Protein AF-A0A152A481-F1 (afdb_monomer)

Organism: Tieghemostelium lacteum (NCBI:txid361077)

Solvent-accessible surface area (backbone atoms only — not comparable to full-atom values): 8321 Å² total; per-residue (Å²): 115,72,69,60,55,54,53,52,54,54,54,62,72,64,63,66,89,71,80,58,66,62,67,43,60,25,39,33,12,49,67,32,88,85,36,61,78,42,53,30,36,33,44,75,37,84,89,73,70,25,37,37,32,25,36,79,86,70,46,69,42,35,34,62,38,45,73,43,81,92,74,40,32,32,39,32,37,31,53,39,58,40,90,88,79,67,45,82,73,51,73,35,54,25,44,30,40,44,92,45,45,54,32,37,37,42,36,38,50,60,35,81,92,74,74,38,85,44,48,39,34,31,37,35,30,67,90,56,80,92,69,81,81,91,70,90,83,79,95,70,88,80,76,133

Radius of gyration: 18.91 Å; Cα contacts (8 Å, |Δi|>4): 268; chains: 1; bounding box: 51×36×59 Å

Sequence (144 aa):
MKLYLTLFALFITLVSCQTQIQTGYWDRNLNSPCGQLVHANVSYSYNDGGYTVTSSYGSMLLQNLTFDYSNEFFTAQGALYSLTNGQFLGFTDVKGFTSSTYYFQAAYAPSTEYNYPGGTDYYTFTQAPCTPDLNPHQTVHKGL

Structure (mmCIF, N/CA/C/O backbone):
data_AF-A0A152A481-F1
#
_entry.id   AF-A0A152A481-F1
#
loop_
_atom_site.group_PDB
_atom_site.id
_atom_site.type_symbol
_atom_site.label_atom_id
_atom_site.label_alt_id
_atom_site.label_comp_id
_atom_site.label_asym_id
_atom_site.label_entity_id
_atom_site.label_seq_id
_atom_site.pdbx_PDB_ins_code
_atom_site.Cartn_x
_atom_site.Cartn_y
_atom_site.Cartn_z
_atom_site.occupancy
_atom_site.B_iso_or_equiv
_atom_site.auth_seq_id
_atom_site.auth_comp_id
_atom_site.auth_asym_id
_atom_site.auth_atom_id
_atom_site.pdbx_PDB_model_num
ATOM 1 N N . MET A 1 1 ? -32.029 -16.244 37.624 1.00 58.62 1 MET A N 1
ATOM 2 C CA . MET A 1 1 ? -31.882 -16.673 36.211 1.00 58.62 1 MET A CA 1
ATOM 3 C C . MET A 1 1 ? -31.799 -15.518 35.210 1.00 58.62 1 MET A C 1
ATOM 5 O O . MET A 1 1 ? -30.920 -15.567 34.367 1.00 58.62 1 MET A O 1
ATOM 9 N N . LYS A 1 2 ? -32.631 -14.463 35.301 1.00 54.12 2 LYS A N 1
ATOM 10 C CA . LYS A 1 2 ? -32.600 -13.329 34.346 1.00 54.12 2 LYS A CA 1
ATOM 11 C C . LYS A 1 2 ? -31.280 -12.530 34.316 1.00 54.12 2 LYS A C 1
ATOM 13 O O . LYS A 1 2 ? -30.886 -12.102 33.244 1.00 54.12 2 LYS A O 1
ATOM 18 N N . LEU A 1 3 ? -30.581 -12.397 35.450 1.00 51.84 3 LEU A N 1
ATOM 19 C CA . LEU A 1 3 ? -29.321 -11.639 35.556 1.00 51.84 3 LEU A CA 1
ATOM 20 C C . LEU A 1 3 ? -28.129 -12.310 34.840 1.00 51.84 3 LEU A C 1
ATOM 22 O O . LEU A 1 3 ? -27.258 -11.631 34.310 1.00 51.84 3 LEU A O 1
ATOM 26 N N . TYR A 1 4 ? -28.099 -13.646 34.796 1.00 56.53 4 TYR A N 1
ATOM 27 C CA . TYR A 1 4 ? -27.026 -14.395 34.130 1.00 56.53 4 TYR A CA 1
ATOM 28 C C . TYR A 1 4 ? -27.166 -14.362 32.604 1.00 56.53 4 TYR A C 1
ATOM 30 O O . TYR A 1 4 ? -26.160 -14.304 31.905 1.00 56.53 4 TYR A O 1
ATOM 38 N N . LEU A 1 5 ? -28.403 -14.328 32.087 1.00 56.09 5 LEU A N 1
ATOM 39 C CA . LEU A 1 5 ? -28.654 -14.179 30.650 1.00 56.09 5 LEU A CA 1
ATOM 40 C C . LEU A 1 5 ? -28.228 -12.797 30.132 1.00 56.09 5 LEU A C 1
ATOM 42 O O . LEU A 1 5 ? -27.667 -12.707 29.044 1.00 56.09 5 LEU A O 1
ATOM 46 N N . THR A 1 6 ? -28.454 -11.727 30.903 1.00 57.25 6 THR A N 1
ATOM 47 C CA . THR A 1 6 ? -28.017 -10.375 30.521 1.00 57.25 6 THR A CA 1
ATOM 48 C C . THR A 1 6 ? -26.502 -10.203 30.596 1.00 57.25 6 THR A C 1
ATOM 50 O O . THR A 1 6 ? -25.937 -9.566 29.714 1.00 57.25 6 THR A O 1
ATOM 53 N N . LEU A 1 7 ? -25.820 -10.810 31.576 1.00 55.03 7 LEU A N 1
ATOM 54 C CA . LEU A 1 7 ? -24.350 -10.805 31.638 1.00 55.03 7 LEU A CA 1
ATOM 55 C C . LEU A 1 7 ? -23.702 -11.606 30.497 1.00 55.03 7 LEU A C 1
ATOM 57 O O . LEU A 1 7 ? -22.685 -11.177 29.959 1.00 55.03 7 LEU A O 1
ATOM 61 N N . PHE A 1 8 ? -24.302 -12.728 30.089 1.00 57.03 8 PHE A N 1
ATOM 62 C CA . PHE A 1 8 ? -23.813 -13.520 28.956 1.00 57.03 8 PHE A CA 1
ATOM 63 C C . PHE A 1 8 ? -24.015 -12.790 27.617 1.00 57.03 8 PHE A C 1
ATOM 65 O O . PHE A 1 8 ? -23.113 -12.771 26.786 1.00 57.03 8 PHE A O 1
ATOM 72 N N . ALA A 1 9 ? -25.151 -12.106 27.435 1.00 56.81 9 ALA A N 1
ATOM 73 C CA . ALA A 1 9 ? -25.393 -11.266 26.260 1.00 56.81 9 ALA A CA 1
ATOM 74 C C . ALA A 1 9 ? -24.431 -10.061 26.181 1.00 56.81 9 ALA A C 1
ATOM 76 O O . ALA A 1 9 ? -23.958 -9.738 25.095 1.00 56.81 9 ALA A O 1
ATOM 77 N N . LEU A 1 10 ? -24.084 -9.447 27.321 1.00 51.97 10 LEU A N 1
ATOM 78 C CA . LEU A 1 10 ? -23.122 -8.339 27.387 1.00 51.97 10 LEU A CA 1
ATOM 79 C C . LEU A 1 10 ? -21.687 -8.788 27.039 1.00 51.97 10 LEU A C 1
ATOM 81 O O . LEU A 1 10 ? -20.952 -8.059 26.375 1.00 51.97 10 LEU A O 1
ATOM 85 N N . PHE A 1 11 ? -21.301 -10.008 27.433 1.00 51.38 11 PHE A N 1
ATOM 86 C CA . PHE A 1 11 ? -20.005 -10.600 27.078 1.00 51.38 11 PHE A CA 1
ATOM 87 C C . PHE A 1 11 ? -19.895 -10.954 25.587 1.00 51.38 11 PHE A C 1
ATOM 89 O O . PHE A 1 1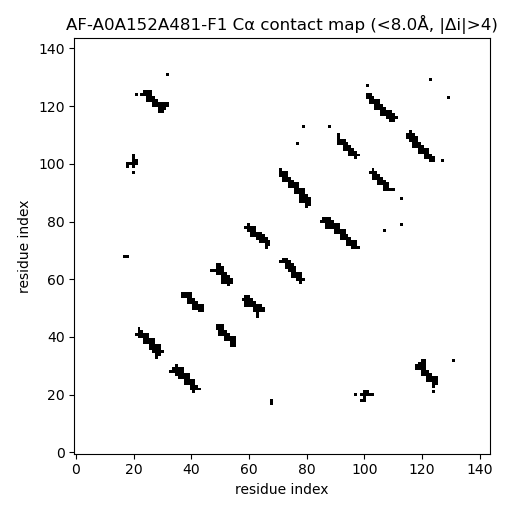1 ? -18.823 -10.795 25.010 1.00 51.38 11 PHE A O 1
ATOM 96 N N . ILE A 1 12 ? -20.992 -11.368 24.942 1.00 52.31 12 ILE A N 1
ATOM 97 C CA . ILE A 1 12 ? -21.018 -11.646 23.494 1.00 52.31 12 ILE A CA 1
ATOM 98 C C . ILE A 1 12 ? -20.878 -10.351 22.676 1.00 52.31 12 ILE A C 1
ATOM 100 O O . ILE A 1 12 ? -20.250 -10.358 21.623 1.00 52.31 12 ILE A O 1
ATOM 104 N N . THR A 1 13 ? -21.390 -9.218 23.167 1.00 49.53 13 THR A N 1
ATOM 105 C CA . THR A 1 13 ? -21.248 -7.918 22.479 1.00 49.53 13 THR A CA 1
ATOM 106 C C . THR A 1 13 ? -19.876 -7.258 22.642 1.00 49.53 13 THR A C 1
ATOM 108 O O . THR A 1 13 ? -19.574 -6.309 21.927 1.00 49.53 13 THR A O 1
ATOM 111 N N . LEU A 1 14 ? -19.041 -7.749 23.565 1.00 44.34 14 LEU A N 1
ATOM 112 C CA . LEU A 1 14 ? -17.657 -7.294 23.764 1.00 44.34 14 LEU A CA 1
ATOM 113 C C . LEU A 1 14 ? -16.642 -8.110 22.949 1.00 44.34 14 LEU A C 1
ATOM 115 O O . LEU A 1 14 ? -15.438 -7.867 23.043 1.00 44.34 14 LEU A O 1
ATOM 119 N N . VAL A 1 15 ? -17.111 -9.072 22.147 1.00 47.72 15 VAL A N 1
ATOM 120 C CA . VAL A 1 15 ? -16.269 -9.842 21.230 1.00 47.72 15 VAL A CA 1
ATOM 121 C C . VAL A 1 15 ? -15.811 -8.915 20.109 1.00 47.72 15 VAL A C 1
ATOM 123 O O . VAL A 1 15 ? -16.501 -8.727 19.114 1.00 47.72 15 VAL A O 1
ATOM 126 N N . SER A 1 16 ? -14.643 -8.314 20.337 1.00 44.56 16 SER A N 1
ATOM 127 C CA . SER A 1 16 ? -13.706 -7.786 19.348 1.00 44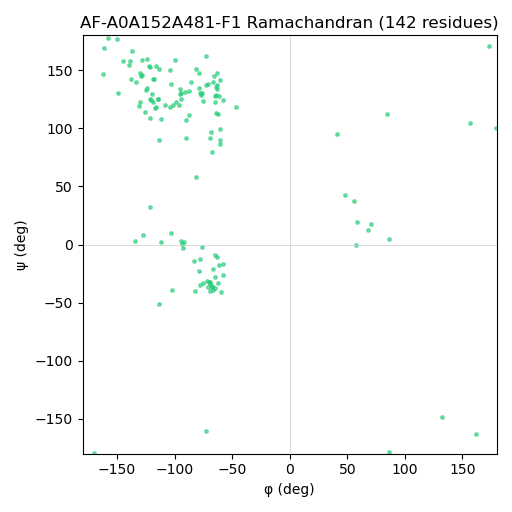.56 16 SER A CA 1
ATOM 128 C C . SER A 1 16 ? -14.362 -7.057 18.177 1.00 44.56 16 SER A C 1
ATOM 130 O O . SER A 1 16 ? -14.677 -7.660 17.150 1.00 44.56 16 SER A O 1
ATOM 132 N N . CYS A 1 17 ? -14.461 -5.732 18.285 1.00 42.41 17 CYS A N 1
ATOM 133 C CA . CYS A 1 17 ? -14.454 -4.893 17.095 1.00 42.41 17 CYS A CA 1
ATOM 134 C C . CYS A 1 17 ? -13.109 -5.146 16.389 1.00 42.41 17 CYS A C 1
ATOM 136 O O . CYS A 1 17 ? -12.106 -4.515 16.709 1.00 42.41 17 CYS A O 1
ATOM 138 N N . GLN A 1 18 ? -13.046 -6.168 15.530 1.00 53.75 18 GLN A N 1
ATOM 139 C CA . GLN A 1 18 ? -11.914 -6.378 14.641 1.00 53.75 18 GLN A CA 1
ATOM 140 C C . GLN A 1 18 ? -11.873 -5.147 13.747 1.00 53.75 18 GLN A C 1
ATOM 142 O O . GLN A 1 18 ? -12.794 -4.919 12.963 1.00 53.75 18 GLN A O 1
ATOM 147 N N . THR A 1 19 ? -10.838 -4.328 13.900 1.00 55.28 19 THR A N 1
ATOM 148 C CA . THR A 1 19 ? -10.566 -3.171 13.049 1.00 55.28 19 THR A CA 1
ATOM 149 C C . THR A 1 19 ? -10.201 -3.668 11.654 1.00 55.28 19 THR A C 1
ATOM 151 O O . THR A 1 19 ? -9.047 -3.810 11.271 1.00 55.28 19 THR A O 1
ATOM 154 N N . GLN A 1 20 ? -11.234 -4.016 10.898 1.00 74.94 20 GLN A N 1
ATOM 155 C CA . GLN A 1 20 ? -11.186 -4.264 9.472 1.00 74.94 20 GLN A CA 1
ATOM 156 C C . GLN A 1 20 ? -11.096 -2.902 8.774 1.00 74.94 20 GLN A C 1
ATOM 158 O O . GLN A 1 20 ? -11.934 -2.028 9.020 1.00 74.94 20 GLN A O 1
ATOM 163 N N . ILE A 1 21 ? -10.069 -2.688 7.944 1.00 86.12 21 ILE A N 1
ATOM 164 C CA . ILE A 1 21 ? -10.027 -1.494 7.091 1.00 86.12 21 ILE A CA 1
ATOM 165 C C . ILE A 1 21 ? -11.239 -1.510 6.155 1.00 86.12 21 ILE A C 1
ATOM 167 O O . ILE A 1 21 ? -11.659 -2.567 5.681 1.00 86.12 21 ILE A O 1
ATOM 171 N N . GLN A 1 22 ? -11.828 -0.346 5.902 1.00 89.06 22 GLN A N 1
ATOM 172 C CA . GLN A 1 22 ? -12.988 -0.258 5.022 1.00 89.06 22 GLN A CA 1
ATOM 173 C C . GLN A 1 22 ? -12.642 -0.660 3.588 1.00 89.06 22 GLN A C 1
ATOM 175 O O . GLN A 1 22 ? -11.647 -0.219 3.016 1.00 89.06 22 GLN A O 1
ATOM 180 N N . THR A 1 23 ? -13.502 -1.462 2.967 1.00 90.25 23 THR A N 1
ATOM 181 C CA . THR A 1 23 ? -13.426 -1.705 1.524 1.00 90.25 23 THR A CA 1
ATOM 18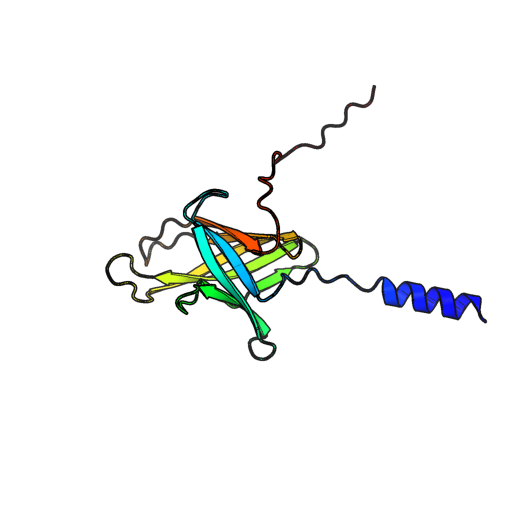2 C C . THR A 1 23 ? -14.034 -0.533 0.760 1.00 90.25 23 THR A C 1
ATOM 184 O O . THR A 1 23 ? -15.010 0.063 1.213 1.00 90.25 23 THR A O 1
ATOM 187 N N . GLY A 1 24 ? -13.516 -0.234 -0.426 1.00 90.50 24 GLY A N 1
ATOM 188 C CA . GLY A 1 24 ? -14.035 0.816 -1.297 1.00 90.50 24 GLY A CA 1
ATOM 189 C C . GLY A 1 24 ? -12.936 1.721 -1.830 1.00 90.50 24 GLY A C 1
ATOM 190 O O . GLY A 1 24 ? -11.814 1.274 -2.052 1.00 90.50 24 GLY A O 1
ATOM 191 N N . TYR A 1 25 ? -13.270 2.988 -2.061 1.00 92.38 25 TYR A N 1
ATOM 192 C CA . TYR A 1 25 ? -12.356 3.971 -2.640 1.00 92.38 25 TYR A CA 1
ATOM 193 C C . TYR A 1 25 ? -11.507 4.658 -1.572 1.00 92.38 25 TYR A C 1
ATOM 195 O O . TYR A 1 25 ? -12.019 5.125 -0.554 1.00 92.38 25 TYR A O 1
ATOM 203 N N . TRP A 1 26 ? -10.207 4.709 -1.836 1.00 93.50 26 TRP A N 1
ATOM 204 C CA . TRP A 1 26 ? -9.199 5.291 -0.966 1.00 93.50 26 TRP A CA 1
ATOM 205 C C . TRP A 1 26 ? -8.315 6.256 -1.742 1.00 93.50 26 TRP A C 1
ATOM 207 O O . TRP A 1 26 ? -7.989 6.045 -2.910 1.00 93.50 26 TRP A O 1
ATOM 217 N N . ASP A 1 27 ? -7.865 7.279 -1.044 1.00 93.00 27 ASP A N 1
ATOM 218 C CA . ASP A 1 27 ? -6.835 8.197 -1.476 1.00 93.00 27 ASP A CA 1
ATOM 219 C C . ASP A 1 27 ? -5.488 7.720 -0.944 1.00 93.00 27 ASP A C 1
ATOM 221 O O . ASP A 1 27 ? -5.322 7.507 0.254 1.00 93.00 27 ASP A O 1
ATOM 225 N N . ARG A 1 28 ? -4.524 7.540 -1.845 1.00 92.88 28 ARG A N 1
ATOM 226 C CA . ARG A 1 28 ? -3.142 7.163 -1.554 1.00 92.88 28 ARG A CA 1
ATOM 227 C C . ARG A 1 28 ? -2.243 8.367 -1.790 1.00 92.88 28 ARG A C 1
ATOM 229 O O . ARG A 1 28 ? -2.143 8.843 -2.917 1.00 92.88 28 ARG A O 1
ATOM 236 N N . ASN A 1 29 ? -1.536 8.807 -0.759 1.00 91.81 29 ASN A N 1
ATOM 237 C CA . ASN A 1 29 ? -0.490 9.815 -0.873 1.00 91.81 29 ASN A CA 1
ATOM 238 C C . ASN A 1 29 ? 0.881 9.133 -0.863 1.00 91.81 29 ASN A C 1
ATOM 240 O O . ASN A 1 29 ? 1.226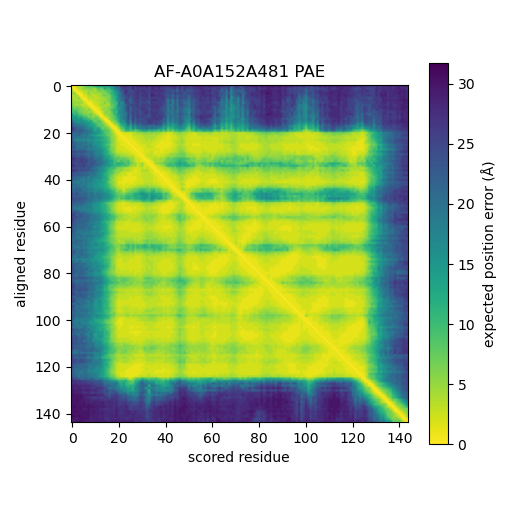 8.427 0.087 1.00 91.81 29 ASN A O 1
ATOM 244 N N . LEU A 1 30 ? 1.643 9.325 -1.941 1.00 89.62 30 LEU A N 1
ATOM 245 C CA . LEU A 1 30 ? 2.946 8.686 -2.140 1.00 89.62 30 LEU A CA 1
ATOM 246 C C . LEU A 1 30 ? 4.043 9.356 -1.307 1.00 89.62 30 LEU A C 1
ATOM 248 O O . LEU A 1 30 ? 4.240 10.567 -1.426 1.00 89.62 30 LEU A O 1
ATOM 252 N N . ASN A 1 31 ? 4.807 8.570 -0.541 1.00 85.94 31 ASN A N 1
ATOM 253 C CA . ASN A 1 31 ? 6.011 8.984 0.211 1.00 85.94 31 ASN A CA 1
ATOM 254 C C . ASN A 1 31 ? 5.834 10.123 1.239 1.00 85.94 31 ASN A C 1
ATOM 256 O O . ASN A 1 31 ? 6.805 10.525 1.880 1.00 85.94 31 ASN A O 1
ATOM 260 N N . SER A 1 32 ? 4.631 10.675 1.396 1.00 83.00 32 SER A N 1
ATOM 261 C CA . SER A 1 32 ? 4.316 11.781 2.304 1.00 83.00 32 SER A CA 1
ATOM 262 C C . SER A 1 32 ? 2.803 11.847 2.552 1.00 83.00 32 SER A C 1
ATOM 264 O O . SER A 1 32 ? 2.050 11.594 1.611 1.00 83.00 32 SER A O 1
ATOM 266 N N . PRO A 1 33 ? 2.330 12.248 3.752 1.00 74.94 33 PRO A N 1
ATOM 267 C CA . PRO A 1 33 ? 0.899 12.381 4.057 1.00 74.94 33 PRO A CA 1
ATOM 268 C C . PRO A 1 33 ? 0.135 13.344 3.137 1.00 74.94 33 PRO A C 1
ATOM 270 O O . PRO A 1 33 ? -1.064 13.185 2.942 1.00 74.94 33 PRO A O 1
ATOM 273 N N . CYS A 1 34 ? 0.835 14.321 2.555 1.00 77.25 34 CYS A N 1
ATOM 274 C CA . CYS A 1 34 ? 0.303 15.275 1.574 1.00 77.25 34 CYS A CA 1
ATOM 275 C C . CYS A 1 34 ? 1.088 15.195 0.254 1.00 77.25 34 CYS A C 1
ATOM 277 O O . CYS A 1 34 ? 1.347 16.212 -0.390 1.00 77.25 34 CYS A O 1
ATOM 279 N N . GLY A 1 35 ? 1.582 14.000 -0.076 1.00 74.31 35 GLY A N 1
ATOM 280 C CA . GLY A 1 35 ? 2.354 13.730 -1.282 1.00 74.31 35 GLY A CA 1
ATOM 281 C C . GLY A 1 35 ? 1.509 13.737 -2.554 1.00 74.31 35 GLY A C 1
ATOM 282 O O . GLY A 1 35 ? 0.410 14.283 -2.617 1.00 74.31 35 GLY A O 1
ATOM 283 N N . GLN A 1 36 ? 2.036 13.109 -3.604 1.00 81.62 36 GLN A N 1
ATOM 284 C CA . GLN A 1 36 ? 1.274 12.929 -4.834 1.00 81.62 36 GLN A CA 1
ATOM 285 C C . GLN A 1 36 ? 0.072 12.016 -4.568 1.00 81.62 36 GLN A C 1
ATOM 287 O O . GLN A 1 36 ? 0.245 10.873 -4.138 1.00 81.62 36 GLN A O 1
ATOM 292 N N . LEU A 1 37 ? -1.122 12.531 -4.864 1.00 85.88 37 LEU A N 1
ATOM 293 C CA . LEU A 1 37 ? -2.384 11.822 -4.715 1.00 85.88 37 LEU A CA 1
ATOM 294 C C . LEU A 1 37 ? -2.590 10.826 -5.862 1.00 85.88 37 LEU A C 1
ATOM 296 O O . LEU A 1 37 ? -2.492 11.175 -7.041 1.00 85.88 37 LEU A O 1
ATOM 300 N N . VAL A 1 38 ? -2.921 9.590 -5.507 1.00 88.44 38 VAL A N 1
ATOM 301 C CA . VAL A 1 38 ? -3.350 8.526 -6.415 1.00 88.44 38 VAL A CA 1
ATOM 302 C C . VAL A 1 38 ? -4.587 7.871 -5.818 1.00 88.44 38 VAL A C 1
ATOM 304 O O . VAL A 1 38 ? -4.640 7.631 -4.618 1.00 88.44 38 VAL A O 1
ATOM 307 N N . HIS A 1 39 ? -5.576 7.537 -6.640 1.00 92.12 39 HIS A N 1
ATOM 308 C CA . HIS A 1 39 ? -6.743 6.807 -6.152 1.00 92.12 39 HIS A CA 1
ATOM 309 C C . HIS A 1 39 ? -6.486 5.302 -6.151 1.00 92.12 39 HIS A C 1
ATOM 311 O O . HIS A 1 39 ? -5.903 4.741 -7.087 1.00 92.12 39 HIS A O 1
ATOM 317 N N . ALA A 1 40 ? -6.960 4.655 -5.097 1.00 93.94 40 ALA A N 1
ATOM 318 C CA . ALA A 1 40 ? -6.879 3.229 -4.882 1.00 93.94 40 ALA A CA 1
ATOM 319 C C . ALA A 1 40 ? -8.260 2.648 -4.552 1.00 93.94 40 ALA A C 1
ATOM 321 O O . ALA A 1 40 ? -9.176 3.348 -4.119 1.00 93.94 40 ALA A O 1
ATOM 322 N N . ASN A 1 41 ? -8.406 1.348 -4.761 1.00 93.00 41 ASN A N 1
ATOM 323 C CA . ASN A 1 41 ? -9.546 0.566 -4.329 1.00 93.00 41 ASN A CA 1
ATOM 324 C C . ASN A 1 41 ? -9.053 -0.550 -3.411 1.00 93.00 41 ASN A C 1
ATOM 326 O O . ASN A 1 41 ? -8.163 -1.320 -3.784 1.00 93.00 41 ASN A O 1
ATOM 330 N N . VAL A 1 42 ? -9.626 -0.604 -2.215 1.00 93.12 42 VAL A N 1
ATOM 331 C CA . VAL A 1 42 ? -9.399 -1.665 -1.241 1.00 93.12 42 VAL A CA 1
ATOM 332 C C . VAL A 1 42 ? -10.553 -2.650 -1.337 1.00 93.12 42 VAL A C 1
ATOM 334 O O . VAL A 1 42 ? -11.711 -2.292 -1.121 1.00 93.12 42 VAL A O 1
ATOM 337 N N . SER A 1 43 ? -10.234 -3.908 -1.599 1.00 90.88 43 SER A N 1
ATOM 338 C CA . SER A 1 43 ? -11.187 -5.013 -1.619 1.00 90.88 43 SER A CA 1
ATOM 339 C C . SER A 1 43 ? -10.754 -6.109 -0.651 1.00 90.88 43 SER A C 1
ATOM 341 O O . SER A 1 43 ? -9.591 -6.189 -0.255 1.00 90.88 43 SER A O 1
ATOM 343 N N . TYR A 1 44 ? -11.706 -6.951 -0.258 1.00 87.56 44 TYR A N 1
ATOM 344 C CA . TYR A 1 44 ? -11.463 -8.122 0.575 1.00 87.56 44 TYR A CA 1
ATOM 345 C C . TYR A 1 44 ? -11.891 -9.382 -0.176 1.00 87.56 44 TYR A C 1
ATOM 347 O O . TYR A 1 44 ? -13.011 -9.444 -0.690 1.00 87.56 44 TYR A O 1
ATOM 355 N N . SER A 1 45 ? -11.010 -10.380 -0.230 1.00 79.56 45 SER A N 1
ATOM 356 C CA . SER A 1 45 ? -11.297 -11.686 -0.824 1.00 79.56 45 SER A CA 1
ATOM 357 C C . SER A 1 45 ? -11.212 -12.764 0.248 1.00 79.56 45 SER A C 1
ATOM 359 O O . SER A 1 45 ? -10.146 -13.027 0.802 1.00 79.56 45 SER A O 1
ATOM 361 N N . TYR A 1 46 ? -12.337 -13.432 0.508 1.00 69.38 46 TYR A N 1
ATOM 362 C CA . TYR A 1 46 ? -12.373 -14.597 1.397 1.00 69.38 46 TYR A CA 1
ATOM 363 C C . TYR A 1 46 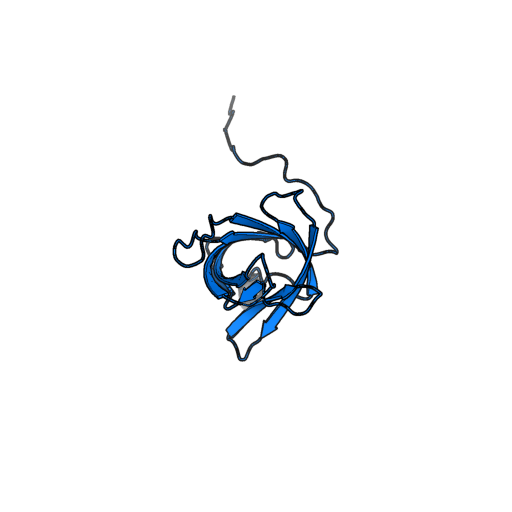? -11.573 -15.780 0.833 1.00 69.38 46 TYR A C 1
ATOM 365 O O . TYR A 1 46 ? -11.058 -16.584 1.602 1.00 69.38 46 TYR A O 1
ATOM 373 N N . ASN A 1 47 ? -11.454 -15.875 -0.496 1.00 65.38 47 ASN A N 1
ATOM 374 C CA . ASN A 1 47 ? -10.739 -16.965 -1.162 1.00 65.38 47 ASN A CA 1
ATOM 375 C C . ASN A 1 47 ? -9.218 -16.775 -1.100 1.00 65.38 47 ASN A C 1
ATOM 377 O O . ASN A 1 47 ? -8.493 -17.754 -0.956 1.00 65.38 47 ASN A O 1
ATOM 381 N N . ASP A 1 48 ? -8.756 -15.523 -1.157 1.00 65.44 48 ASP A N 1
ATOM 382 C CA . ASP A 1 48 ? -7.331 -15.166 -1.068 1.00 65.44 48 ASP A CA 1
ATOM 383 C C . ASP A 1 48 ? -6.906 -14.828 0.374 1.00 65.44 48 ASP A C 1
ATOM 385 O O . ASP A 1 48 ? -5.749 -14.513 0.641 1.00 65.44 48 ASP A O 1
ATOM 389 N N . GLY A 1 49 ? -7.847 -14.911 1.323 1.00 65.38 49 GLY A N 1
ATOM 390 C CA . GLY A 1 49 ? -7.596 -14.822 2.759 1.00 65.38 49 GLY A CA 1
ATOM 391 C C . GLY A 1 49 ? -7.195 -13.437 3.269 1.00 65.38 49 GLY A C 1
ATOM 392 O O . GLY A 1 49 ? -6.665 -13.344 4.375 1.00 65.38 49 GLY A O 1
ATOM 393 N N . GLY A 1 50 ? -7.436 -12.362 2.513 1.00 82.19 50 GLY A N 1
ATOM 394 C CA . GLY A 1 50 ? -6.950 -11.039 2.897 1.00 82.19 50 GLY A CA 1
ATOM 395 C C . GLY A 1 50 ? -7.487 -9.876 2.074 1.00 82.19 50 GLY A C 1
ATOM 396 O O . GLY A 1 50 ? -8.298 -10.032 1.156 1.00 82.19 50 GLY A O 1
ATOM 397 N N . TYR A 1 51 ? -7.020 -8.680 2.436 1.00 89.69 51 TYR A N 1
ATOM 398 C CA . TYR A 1 51 ? -7.278 -7.475 1.656 1.00 89.69 51 TYR A CA 1
ATOM 399 C C . TYR A 1 51 ? -6.310 -7.383 0.478 1.00 89.69 51 TYR A C 1
ATOM 401 O O . TYR A 1 51 ? -5.162 -7.832 0.550 1.00 89.69 51 TYR A O 1
ATOM 409 N N . THR A 1 52 ? -6.774 -6.738 -0.585 1.00 92.44 52 THR A N 1
ATOM 410 C CA . THR A 1 52 ? -5.963 -6.309 -1.722 1.00 92.44 52 THR A CA 1
ATOM 411 C C . THR A 1 52 ? -6.221 -4.840 -1.999 1.00 92.44 52 THR A C 1
ATOM 413 O O . THR A 1 52 ? -7.343 -4.357 -1.849 1.00 92.44 52 THR A O 1
ATOM 416 N N . VAL A 1 53 ? -5.182 -4.132 -2.421 1.00 93.94 53 VAL A N 1
ATOM 417 C CA . VAL A 1 53 ? -5.242 -2.719 -2.778 1.00 93.94 53 VAL A CA 1
ATOM 418 C C . VAL A 1 53 ? -4.810 -2.588 -4.224 1.00 93.94 53 VAL A C 1
ATOM 420 O O . VAL A 1 53 ? -3.717 -3.013 -4.592 1.00 93.94 53 VAL A O 1
ATOM 423 N N . THR A 1 54 ? -5.663 -1.993 -5.043 1.00 94.56 54 THR A N 1
ATOM 424 C CA . THR A 1 54 ? -5.426 -1.776 -6.474 1.00 94.56 54 THR A CA 1
ATOM 425 C C . THR A 1 54 ? -5.497 -0.292 -6.793 1.00 94.56 54 THR A C 1
ATOM 427 O O . THR A 1 54 ? -6.160 0.461 -6.089 1.00 94.56 54 THR A O 1
ATOM 430 N N . SER A 1 55 ? -4.801 0.168 -7.826 1.00 92.06 55 SER A N 1
ATOM 431 C CA . SER A 1 55 ? -4.953 1.532 -8.324 1.00 92.06 55 SER A CA 1
ATOM 432 C C . SER A 1 55 ? -6.287 1.683 -9.055 1.00 92.06 55 SER A C 1
ATOM 434 O O . SER A 1 55 ? -6.870 0.704 -9.524 1.00 92.06 55 SER A O 1
ATOM 436 N N . SER A 1 56 ? -6.742 2.921 -9.246 1.00 85.94 56 SER A N 1
ATOM 437 C CA . SER A 1 56 ? -7.903 3.216 -10.100 1.00 85.94 56 SER A CA 1
ATOM 438 C C . SER A 1 56 ? -7.749 2.737 -11.552 1.00 85.94 56 SER A C 1
ATOM 440 O O . SER A 1 56 ? -8.745 2.612 -12.260 1.00 85.94 56 SER A O 1
ATOM 442 N N . TYR A 1 57 ? -6.521 2.441 -11.989 1.00 84.38 57 TYR A N 1
ATOM 443 C CA . TYR A 1 57 ? -6.198 1.909 -13.315 1.00 84.38 57 TYR A CA 1
ATOM 444 C C . TYR A 1 57 ? -6.090 0.373 -13.347 1.00 84.38 57 TYR A C 1
ATOM 446 O O . TYR A 1 57 ? -5.765 -0.193 -14.387 1.00 84.38 57 TYR A O 1
ATOM 454 N N . GLY A 1 58 ? -6.347 -0.309 -12.225 1.00 85.94 58 GLY A N 1
ATOM 455 C CA . GLY A 1 58 ? -6.335 -1.771 -12.122 1.00 85.94 58 GLY A CA 1
ATOM 456 C C . GLY A 1 58 ? -4.968 -2.397 -11.828 1.00 85.94 58 GLY A C 1
ATOM 457 O O . GLY A 1 58 ? -4.858 -3.621 -11.793 1.00 85.94 58 GLY A O 1
ATOM 458 N N . SER A 1 59 ? -3.923 -1.599 -11.592 1.00 91.25 59 SER A N 1
ATOM 459 C CA . SER A 1 59 ? -2.618 -2.120 -11.158 1.00 91.25 59 SER A CA 1
ATOM 460 C C . SER A 1 59 ? -2.689 -2.581 -9.703 1.00 91.25 59 SER A C 1
ATOM 462 O O . SER A 1 59 ? -3.237 -1.869 -8.863 1.00 91.25 59 SER A O 1
ATOM 464 N N . MET A 1 60 ? -2.094 -3.726 -9.374 1.00 93.81 60 MET A N 1
ATOM 465 C CA . MET A 1 60 ? -1.925 -4.146 -7.980 1.00 93.81 60 MET A CA 1
ATOM 466 C C . MET A 1 60 ? -1.023 -3.145 -7.250 1.00 93.81 60 MET A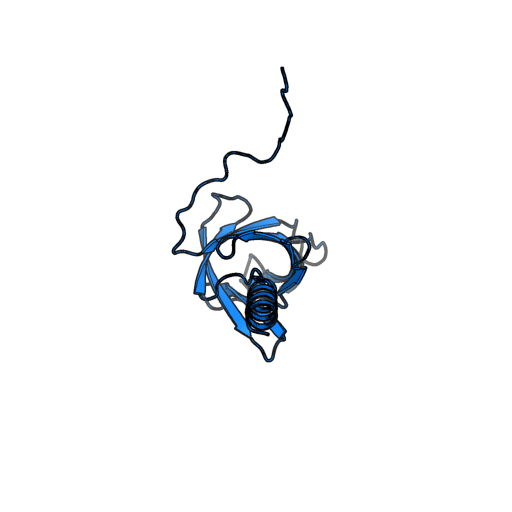 C 1
ATOM 468 O O . MET A 1 60 ? -0.023 -2.712 -7.805 1.00 93.81 60 MET A O 1
ATOM 472 N N . LEU A 1 61 ? -1.360 -2.766 -6.021 1.00 94.25 61 LEU A N 1
ATOM 473 C CA . LEU A 1 61 ? -0.516 -1.927 -5.163 1.00 94.25 61 LEU A CA 1
ATOM 474 C C . LEU A 1 61 ? -0.030 -2.726 -3.959 1.00 94.25 61 LEU A C 1
ATOM 476 O O . LEU A 1 61 ? 1.170 -2.780 -3.704 1.00 94.25 61 LEU A O 1
ATOM 480 N N . LEU A 1 62 ? -0.961 -3.380 -3.262 1.00 95.06 62 LEU A N 1
ATOM 481 C CA . LEU A 1 62 ? -0.686 -4.233 -2.114 1.00 95.06 62 LEU A CA 1
ATOM 482 C C . LEU A 1 62 ? -1.541 -5.503 -2.190 1.00 95.06 62 LEU A C 1
ATOM 484 O O . LEU A 1 62 ? -2.714 -5.438 -2.550 1.00 95.06 62 LEU A O 1
ATOM 488 N N . GLN A 1 63 ? -0.987 -6.640 -1.788 1.00 93.31 63 GLN A N 1
ATOM 489 C CA . GLN A 1 63 ? -1.718 -7.902 -1.659 1.00 93.31 63 GLN A CA 1
ATOM 490 C C . GLN A 1 63 ? -1.338 -8.635 -0.373 1.00 93.31 63 GLN A C 1
ATOM 492 O O . GLN A 1 63 ? -0.324 -8.315 0.255 1.00 93.31 63 GLN A O 1
ATOM 497 N N . ASN A 1 64 ? -2.134 -9.645 -0.014 1.00 90.75 64 ASN A N 1
ATOM 498 C CA . ASN A 1 64 ? -1.902 -10.499 1.153 1.00 90.75 64 ASN A CA 1
ATOM 499 C C . ASN A 1 64 ? -1.787 -9.698 2.461 1.00 90.75 64 ASN A C 1
ATOM 501 O O . ASN A 1 64 ? -0.978 -10.023 3.331 1.00 90.75 64 ASN A O 1
ATOM 505 N N . LEU A 1 65 ? -2.588 -8.631 2.589 1.00 90.88 65 LEU A N 1
ATOM 506 C CA . LEU A 1 65 ? -2.637 -7.821 3.804 1.00 90.88 65 LEU A CA 1
ATOM 507 C C . LEU A 1 65 ? -3.156 -8.675 4.964 1.00 90.88 65 LEU A C 1
ATOM 509 O O . LEU A 1 65 ? -4.328 -9.059 4.985 1.00 90.88 65 LEU A O 1
ATOM 513 N N . THR A 1 66 ? -2.282 -8.926 5.934 1.00 86.81 66 THR A N 1
ATOM 514 C CA . THR A 1 66 ? -2.563 -9.713 7.137 1.00 86.81 66 THR A CA 1
ATOM 515 C C . THR A 1 66 ? -2.435 -8.821 8.363 1.00 86.81 66 THR A C 1
ATOM 517 O O . THR A 1 66 ? -1.360 -8.284 8.627 1.00 86.81 66 THR A O 1
ATOM 520 N N . PHE A 1 67 ? -3.528 -8.654 9.107 1.00 84.25 67 PHE A N 1
ATOM 521 C CA . PHE A 1 67 ? -3.584 -7.778 10.277 1.00 84.25 67 PHE A CA 1
ATOM 522 C C . PHE A 1 67 ? -3.231 -8.525 11.563 1.00 84.25 67 PHE A C 1
ATOM 524 O O . PHE A 1 67 ? -3.808 -9.567 11.874 1.00 84.25 67 PHE A O 1
ATOM 531 N N . ASP A 1 68 ? -2.335 -7.932 12.348 1.00 85.56 68 ASP A N 1
ATOM 532 C CA . ASP A 1 68 ? -2.199 -8.214 13.769 1.00 85.56 68 ASP A CA 1
ATOM 533 C C . ASP A 1 68 ? -3.113 -7.258 14.544 1.00 85.56 68 ASP A C 1
ATOM 535 O O . ASP A 1 68 ? -2.739 -6.145 14.923 1.00 85.56 68 ASP A O 1
ATOM 539 N N . TYR A 1 69 ? -4.339 -7.721 14.781 1.00 71.31 69 TYR A N 1
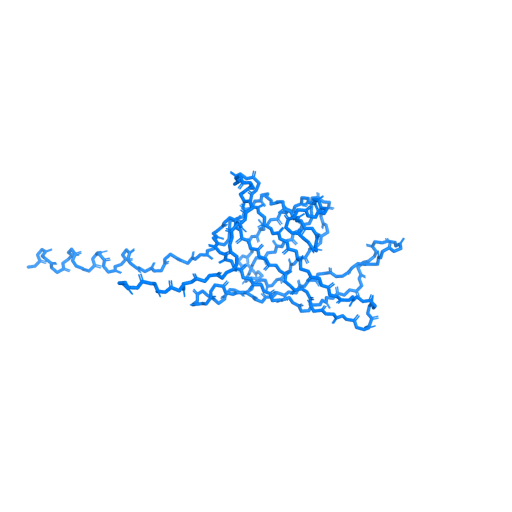ATOM 540 C CA . TYR A 1 69 ? -5.379 -6.954 15.466 1.00 71.31 69 TYR A CA 1
ATOM 541 C C . TYR A 1 69 ? -5.026 -6.569 16.907 1.00 71.31 69 TYR A C 1
ATOM 543 O O . TYR A 1 69 ? -5.671 -5.687 17.464 1.00 71.31 69 TYR A O 1
ATOM 551 N N . SER A 1 70 ? -4.036 -7.220 17.524 1.00 76.56 70 SER A N 1
ATOM 552 C CA . SER A 1 70 ? -3.627 -6.899 18.893 1.00 76.56 70 SER A CA 1
ATOM 553 C C . SER A 1 70 ? -2.740 -5.658 18.974 1.00 76.56 70 SER A C 1
ATOM 555 O O . SER A 1 70 ? -2.698 -5.013 20.019 1.00 76.56 70 SER A O 1
ATOM 557 N N . ASN A 1 71 ? -2.074 -5.305 17.871 1.00 76.62 71 ASN A N 1
ATOM 558 C CA . ASN A 1 71 ? -1.071 -4.245 17.838 1.00 76.62 71 ASN A CA 1
ATOM 559 C C . ASN A 1 71 ? -1.324 -3.196 16.740 1.00 76.62 71 ASN A C 1
ATOM 561 O O . ASN A 1 71 ? -0.461 -2.360 16.501 1.00 76.62 71 ASN A O 1
ATOM 565 N N . GLU A 1 72 ? -2.473 -3.250 16.056 1.00 85.12 72 GLU A N 1
ATOM 566 C CA . GLU A 1 72 ? -2.834 -2.334 14.959 1.00 85.12 72 GLU A CA 1
ATOM 567 C C . GLU A 1 72 ? -1.839 -2.336 13.780 1.00 85.12 72 GLU A C 1
ATOM 569 O O . GLU A 1 72 ? -1.830 -1.417 12.962 1.00 85.12 72 GLU A O 1
ATOM 574 N N . PHE A 1 73 ? -1.017 -3.382 13.652 1.00 90.50 73 PHE A N 1
ATOM 575 C CA . PHE A 1 73 ? -0.065 -3.548 12.554 1.00 90.50 73 PHE A CA 1
ATOM 576 C C . PHE A 1 73 ? -0.603 -4.494 11.485 1.00 90.50 73 PHE A C 1
ATOM 578 O O . PHE A 1 73 ? -1.459 -5.341 11.738 1.00 90.50 73 PHE A O 1
ATOM 585 N N . PHE A 1 74 ? -0.052 -4.394 10.282 1.00 91.69 74 PHE A N 1
ATOM 586 C CA . PHE A 1 74 ? -0.240 -5.396 9.243 1.00 91.69 74 PHE A CA 1
ATOM 587 C C . PHE A 1 74 ? 1.058 -5.670 8.490 1.00 91.69 74 PHE A C 1
ATOM 589 O O . PHE A 1 74 ? 1.973 -4.841 8.443 1.00 91.69 74 PHE A O 1
ATOM 596 N N . THR A 1 75 ? 1.117 -6.840 7.869 1.00 94.12 75 THR A N 1
ATOM 597 C CA . THR A 1 75 ? 2.118 -7.190 6.860 1.00 94.12 75 THR A CA 1
ATOM 598 C C . THR A 1 75 ? 1.439 -7.375 5.512 1.00 94.12 75 THR A C 1
ATOM 600 O O . THR A 1 75 ? 0.257 -7.710 5.448 1.00 94.12 75 THR A O 1
ATOM 603 N N . ALA A 1 76 ? 2.162 -7.112 4.429 1.00 95.12 76 ALA A N 1
ATOM 604 C CA . ALA A 1 76 ? 1.660 -7.259 3.068 1.00 95.12 76 ALA A CA 1
ATOM 605 C C . ALA A 1 76 ? 2.815 -7.426 2.073 1.00 95.12 76 ALA A C 1
ATOM 607 O O . ALA A 1 76 ? 3.989 -7.341 2.435 1.00 95.12 76 ALA A O 1
ATOM 608 N N . GLN A 1 77 ? 2.465 -7.611 0.804 1.00 95.94 77 GLN A N 1
ATOM 609 C CA . GLN A 1 77 ? 3.391 -7.536 -0.321 1.00 95.94 77 GLN A CA 1
ATOM 610 C C . GLN A 1 77 ? 3.021 -6.346 -1.201 1.00 95.94 77 GLN A C 1
ATOM 612 O O . GLN A 1 77 ? 1.882 -6.244 -1.654 1.00 95.94 77 GLN A O 1
ATOM 617 N N . GLY A 1 78 ? 3.979 -5.457 -1.447 1.00 95.88 78 GLY A N 1
ATOM 618 C CA . GLY A 1 78 ? 3.827 -4.299 -2.319 1.00 95.88 78 GLY A CA 1
ATOM 619 C C . GLY A 1 78 ? 4.320 -4.590 -3.725 1.00 95.88 78 GLY A C 1
ATOM 620 O O . GLY A 1 78 ? 5.433 -5.081 -3.897 1.00 95.88 78 GLY A O 1
ATOM 621 N N . ALA A 1 79 ? 3.502 -4.299 -4.731 1.00 95.25 79 ALA A N 1
ATOM 622 C CA . ALA A 1 79 ? 3.869 -4.504 -6.126 1.00 95.25 79 ALA A CA 1
ATOM 623 C C . ALA A 1 79 ? 4.829 -3.405 -6.606 1.00 95.25 79 ALA A C 1
ATOM 625 O O . ALA A 1 79 ? 4.568 -2.212 -6.441 1.00 95.25 79 ALA A O 1
ATOM 626 N N . LEU A 1 80 ? 5.929 -3.812 -7.237 1.00 95.06 80 LEU A N 1
ATOM 627 C CA . LEU A 1 80 ? 6.912 -2.917 -7.834 1.00 95.06 80 LEU A CA 1
ATOM 628 C C . LEU A 1 80 ? 6.743 -2.881 -9.349 1.00 95.06 80 LEU A C 1
ATOM 630 O O . LEU A 1 80 ? 6.569 -3.912 -10.001 1.00 95.06 80 LEU A O 1
ATOM 634 N N . TYR A 1 81 ? 6.839 -1.678 -9.907 1.00 92.50 81 TYR A N 1
ATOM 635 C CA . TYR A 1 81 ? 6.718 -1.429 -11.337 1.00 92.50 81 TYR A CA 1
ATOM 636 C C . TYR A 1 81 ? 7.907 -0.620 -11.841 1.00 92.50 81 TYR A C 1
ATOM 638 O O . TYR A 1 81 ? 8.424 0.260 -11.154 1.00 92.50 81 TYR A O 1
ATOM 646 N N . SER A 1 82 ? 8.316 -0.900 -13.072 1.00 89.31 82 SER A N 1
ATOM 647 C CA . SER A 1 82 ? 9.332 -0.135 -13.781 1.00 89.31 82 SER A CA 1
ATOM 648 C C . SER A 1 82 ? 8.838 1.282 -14.052 1.00 89.31 82 SER A C 1
ATOM 650 O O . SER A 1 82 ? 7.791 1.480 -14.670 1.00 89.31 82 SER A O 1
ATOM 652 N N . LEU A 1 83 ? 9.633 2.278 -13.659 1.00 83.31 83 LEU A N 1
ATOM 653 C CA . LEU A 1 83 ? 9.343 3.685 -13.948 1.00 83.31 83 LEU A CA 1
ATOM 654 C C . LEU A 1 83 ? 9.428 4.012 -15.446 1.00 83.31 83 LEU A C 1
ATOM 656 O O . LEU A 1 83 ? 8.860 5.006 -15.888 1.00 83.31 83 LEU A O 1
ATOM 660 N N . THR A 1 84 ? 10.133 3.195 -16.235 1.00 88.19 84 THR A N 1
ATOM 661 C CA . THR A 1 84 ? 10.364 3.461 -17.661 1.00 88.19 84 THR A CA 1
ATOM 662 C C . THR A 1 84 ? 9.193 3.028 -18.534 1.00 88.19 84 THR A C 1
ATOM 664 O O . THR A 1 84 ? 8.859 3.714 -19.495 1.00 88.19 84 THR A O 1
ATOM 667 N N . ASN A 1 85 ? 8.583 1.881 -18.235 1.00 89.94 85 ASN A N 1
ATOM 668 C CA . ASN A 1 85 ? 7.564 1.268 -19.094 1.00 89.94 85 ASN A CA 1
ATOM 669 C C . ASN A 1 85 ? 6.326 0.766 -18.331 1.00 89.94 85 ASN A C 1
ATOM 671 O O . ASN A 1 85 ? 5.445 0.173 -18.946 1.00 89.94 85 ASN A O 1
ATOM 675 N N . GLY A 1 86 ? 6.251 0.971 -17.012 1.00 86.94 86 GLY A N 1
ATOM 676 C CA . GLY A 1 86 ? 5.122 0.536 -16.187 1.00 86.94 86 GLY A CA 1
ATOM 677 C C . GLY A 1 86 ? 4.990 -0.982 -16.051 1.00 86.94 86 GLY A C 1
ATOM 678 O O . GLY A 1 86 ? 3.955 -1.462 -15.596 1.00 86.94 86 GLY A O 1
ATOM 679 N N . GLN A 1 87 ? 6.002 -1.755 -16.455 1.00 93.31 87 GLN A N 1
ATOM 680 C CA . GLN A 1 87 ? 5.979 -3.212 -16.357 1.00 93.31 87 GLN A CA 1
ATOM 681 C C . GLN A 1 87 ? 6.098 -3.656 -14.896 1.00 93.31 87 GLN A C 1
ATOM 683 O O . GLN A 1 87 ? 6.918 -3.119 -14.153 1.00 93.31 87 GLN A O 1
ATOM 688 N N . PHE A 1 88 ? 5.315 -4.662 -14.501 1.00 94.56 88 PHE A N 1
ATOM 689 C CA . PHE A 1 88 ? 5.459 -5.319 -13.203 1.00 94.56 88 PHE A CA 1
ATOM 690 C C . PHE A 1 88 ? 6.843 -5.971 -13.081 1.00 94.56 88 PHE A C 1
ATOM 692 O O . PHE A 1 88 ? 7.249 -6.730 -13.962 1.00 94.56 88 PHE A O 1
ATOM 699 N N . LEU A 1 89 ? 7.556 -5.659 -12.001 1.00 95.38 89 LEU A N 1
ATOM 700 C CA . LEU A 1 89 ? 8.904 -6.158 -11.733 1.00 95.38 89 LEU A CA 1
ATOM 701 C C . LEU A 1 89 ? 8.909 -7.287 -10.704 1.00 95.38 89 LEU A C 1
ATOM 703 O O . LEU A 1 89 ? 9.656 -8.246 -10.860 1.00 95.38 89 LEU A O 1
ATOM 707 N N . GLY A 1 90 ? 8.073 -7.185 -9.675 1.00 95.69 90 GLY A N 1
ATOM 708 C CA . GLY A 1 90 ? 8.063 -8.125 -8.562 1.00 95.69 90 GLY A CA 1
ATOM 709 C C . GLY A 1 90 ? 7.359 -7.548 -7.342 1.00 95.69 90 GLY A C 1
ATOM 710 O O . GLY A 1 90 ? 6.627 -6.560 -7.438 1.00 95.69 90 GLY A O 1
ATOM 711 N N . PHE A 1 91 ? 7.599 -8.159 -6.186 1.00 95.88 91 PHE A N 1
ATOM 712 C CA . PHE A 1 91 ? 7.065 -7.702 -4.907 1.00 95.88 91 PHE A CA 1
ATOM 713 C C . PHE A 1 91 ? 8.182 -7.267 -3.956 1.00 95.88 91 PHE A C 1
ATOM 715 O O . PHE A 1 91 ? 9.305 -7.762 -4.033 1.00 95.88 91 PHE A O 1
ATOM 722 N N . THR A 1 92 ? 7.847 -6.365 -3.039 1.00 97.06 92 THR A N 1
ATOM 723 C CA . THR A 1 92 ? 8.641 -6.052 -1.848 1.00 97.06 92 THR A CA 1
ATOM 724 C C . THR A 1 92 ? 7.808 -6.268 -0.593 1.00 97.06 92 THR A C 1
ATOM 726 O O . THR A 1 92 ? 6.578 -6.168 -0.633 1.00 97.06 92 THR A O 1
ATOM 729 N N . ASP A 1 93 ? 8.467 -6.552 0.524 1.00 97.38 93 ASP A N 1
ATOM 730 C CA . ASP A 1 93 ? 7.790 -6.678 1.808 1.00 97.38 93 ASP A CA 1
ATOM 731 C C . ASP A 1 93 ? 7.232 -5.327 2.251 1.00 97.38 93 ASP A C 1
ATOM 733 O O . ASP A 1 93 ? 7.872 -4.280 2.117 1.00 97.38 93 ASP A O 1
ATOM 737 N N . VAL A 1 94 ? 6.031 -5.360 2.819 1.00 97.75 94 VAL A N 1
ATOM 738 C CA . VAL A 1 94 ? 5.366 -4.188 3.376 1.00 97.75 94 VAL A CA 1
ATOM 739 C C . VAL A 1 94 ? 5.017 -4.453 4.827 1.00 97.75 94 VAL A C 1
ATOM 741 O O . VAL A 1 94 ? 4.465 -5.497 5.179 1.00 97.75 94 VAL A O 1
ATOM 744 N N . LYS A 1 95 ? 5.311 -3.467 5.671 1.00 96.69 95 LYS A N 1
ATOM 745 C CA . LYS A 1 95 ? 4.781 -3.373 7.029 1.00 96.69 95 LYS A CA 1
ATOM 746 C C . LYS A 1 95 ? 3.970 -2.105 7.136 1.00 96.69 95 LYS A C 1
ATOM 748 O O . LYS A 1 95 ? 4.359 -1.075 6.597 1.00 96.69 95 LYS A O 1
ATOM 753 N N . GLY A 1 96 ? 2.871 -2.156 7.855 1.00 94.31 96 GLY A N 1
ATOM 754 C CA . GLY A 1 96 ? 2.042 -0.986 8.033 1.00 94.31 96 GLY A CA 1
ATOM 755 C C . GLY A 1 96 ? 1.311 -0.989 9.349 1.00 94.31 96 GLY A C 1
ATOM 756 O O . GLY A 1 96 ? 1.413 -1.936 10.127 1.00 94.31 96 GLY A O 1
ATOM 757 N N . PHE A 1 97 ? 0.590 0.094 9.590 1.00 92.00 97 PHE A N 1
ATOM 758 C CA . PHE A 1 97 ? -0.260 0.239 10.758 1.00 92.00 97 PHE A CA 1
ATOM 759 C C . PHE A 1 97 ? -1.570 0.927 10.390 1.00 92.00 97 PHE A C 1
ATOM 761 O O . PHE A 1 97 ? -1.633 1.683 9.418 1.00 92.00 97 PHE A O 1
ATOM 768 N N . THR A 1 98 ? -2.608 0.664 11.174 1.00 89.38 98 THR A N 1
ATOM 769 C CA . THR A 1 98 ? -3.958 1.199 11.000 1.00 89.38 98 THR A CA 1
ATOM 770 C C . THR A 1 98 ? -4.368 1.970 12.250 1.00 89.38 98 THR A C 1
ATOM 772 O O . THR A 1 98 ? -4.647 1.363 13.272 1.00 89.38 98 THR A O 1
ATOM 775 N N . SER A 1 99 ? -4.455 3.302 12.187 1.00 83.00 99 SER A N 1
ATOM 776 C CA . SER A 1 99 ? -4.949 4.090 13.335 1.00 83.00 99 SER A CA 1
ATOM 777 C C . SER A 1 99 ? -6.478 4.155 13.401 1.00 83.00 99 SER A C 1
ATOM 779 O O . SER A 1 99 ? -7.050 4.564 14.409 1.00 83.00 99 SER A O 1
ATOM 781 N N . SER A 1 100 ? -7.166 3.781 12.318 1.00 85.56 100 SER A N 1
ATOM 782 C CA . SER A 1 100 ? -8.621 3.652 12.267 1.00 85.56 100 SER A CA 1
ATOM 783 C C . SER A 1 100 ? -9.037 2.788 11.078 1.00 85.56 100 SER A C 1
ATOM 785 O O . SER A 1 100 ? -8.259 2.560 10.158 1.00 85.56 100 SER A O 1
ATOM 787 N N . THR A 1 101 ? -10.306 2.392 11.010 1.00 87.06 101 THR A N 1
ATOM 788 C CA . THR A 1 101 ? -10.845 1.682 9.837 1.00 87.06 101 THR A CA 1
ATOM 789 C C . THR A 1 101 ? -10.814 2.508 8.540 1.00 87.06 101 THR A C 1
ATOM 791 O O . THR A 1 101 ? -11.030 1.950 7.465 1.00 87.06 101 THR A O 1
ATOM 794 N N . TYR A 1 102 ? -10.532 3.814 8.623 1.00 90.25 102 TYR A N 1
ATOM 795 C CA . TYR A 1 102 ? -10.507 4.764 7.505 1.00 90.25 102 TYR A CA 1
ATOM 796 C C . TYR A 1 102 ? -9.106 5.289 7.176 1.00 90.25 102 TYR A C 1
ATOM 798 O O . TYR A 1 102 ? -8.974 6.146 6.302 1.00 90.25 102 TYR A O 1
ATOM 806 N N . TYR A 1 103 ? -8.071 4.817 7.878 1.00 90.19 103 TYR A N 1
ATOM 807 C CA . TYR A 1 103 ? -6.704 5.276 7.671 1.00 90.19 103 TYR A CA 1
ATOM 808 C C . TYR A 1 103 ? -5.676 4.189 7.965 1.00 90.19 103 TYR A C 1
ATOM 810 O O . TYR A 1 103 ? -5.667 3.610 9.054 1.00 90.19 103 TYR A O 1
ATOM 818 N N . PHE A 1 104 ? -4.746 3.984 7.034 1.00 92.81 104 PHE A N 1
ATOM 819 C CA . PHE A 1 104 ? -3.579 3.142 7.265 1.00 92.81 104 PHE A CA 1
ATOM 820 C C . PHE A 1 104 ? -2.339 3.672 6.543 1.00 92.81 104 PHE A C 1
ATOM 822 O O . PHE A 1 104 ? -2.422 4.411 5.563 1.00 92.81 104 PHE A O 1
ATOM 829 N N . GLN A 1 105 ? -1.166 3.277 7.030 1.00 94.81 105 GLN A N 1
ATOM 830 C CA . GLN A 1 105 ? 0.122 3.591 6.413 1.00 94.81 105 GLN A CA 1
ATOM 831 C C . GLN A 1 105 ? 0.822 2.303 6.007 1.00 94.81 105 GLN A C 1
ATOM 833 O O . GLN A 1 105 ? 0.751 1.315 6.735 1.00 94.81 105 GLN A O 1
ATOM 838 N N . ALA A 1 106 ? 1.512 2.316 4.871 1.00 96.38 106 ALA A N 1
ATOM 839 C CA . ALA A 1 106 ? 2.258 1.177 4.349 1.00 96.38 106 ALA A CA 1
ATOM 840 C C . ALA A 1 106 ? 3.707 1.585 4.076 1.00 96.38 106 ALA A C 1
ATOM 842 O O . ALA A 1 106 ? 3.961 2.395 3.188 1.00 96.38 106 ALA A O 1
ATOM 843 N N . ALA A 1 107 ? 4.647 1.016 4.823 1.00 97.38 107 ALA A N 1
ATOM 844 C CA . ALA A 1 107 ? 6.079 1.162 4.612 1.00 97.38 107 ALA A CA 1
ATOM 845 C C . ALA A 1 107 ? 6.608 -0.020 3.790 1.00 97.38 107 ALA A C 1
ATOM 847 O O . ALA A 1 107 ? 6.511 -1.178 4.203 1.00 97.38 107 ALA A O 1
ATOM 848 N N . TYR A 1 108 ? 7.175 0.288 2.631 1.00 97.38 108 TYR A N 1
ATOM 849 C CA . TYR A 1 108 ? 7.726 -0.663 1.677 1.00 97.38 108 TYR A CA 1
ATOM 850 C C . TYR A 1 108 ? 9.219 -0.826 1.924 1.00 97.38 108 TYR A C 1
ATOM 852 O O . TYR A 1 108 ? 9.964 0.158 1.994 1.00 97.38 108 TYR A O 1
ATOM 860 N N . ALA A 1 109 ? 9.669 -2.073 2.022 1.00 97.25 109 ALA A N 1
ATOM 861 C CA . ALA A 1 109 ? 11.079 -2.376 2.167 1.00 97.25 109 ALA A CA 1
ATOM 862 C C . ALA A 1 109 ? 11.862 -1.963 0.903 1.00 97.25 109 ALA A C 1
ATOM 864 O O . ALA A 1 109 ? 11.346 -2.082 -0.218 1.00 97.25 109 ALA A O 1
ATOM 865 N N . PRO A 1 110 ? 13.111 -1.489 1.058 1.00 96.06 110 PRO A N 1
ATOM 866 C CA . PRO A 1 110 ? 13.995 -1.272 -0.077 1.00 96.06 110 PRO A CA 1
ATOM 867 C C . PRO A 1 110 ? 14.306 -2.599 -0.778 1.00 96.06 110 PRO A C 1
ATOM 869 O O . PRO A 1 110 ? 14.425 -3.641 -0.136 1.00 96.06 110 PRO A O 1
ATOM 872 N N . SER A 1 111 ? 14.502 -2.546 -2.094 1.00 93.75 111 SER A N 1
ATOM 873 C CA . SER A 1 111 ? 14.970 -3.678 -2.892 1.00 93.75 111 SER A CA 1
ATOM 874 C C . SER A 1 111 ? 16.130 -3.256 -3.785 1.00 93.75 111 SER A C 1
ATOM 876 O O . SER A 1 111 ? 15.993 -2.393 -4.654 1.00 93.75 111 SER A O 1
ATOM 878 N N . THR A 1 112 ? 17.281 -3.895 -3.588 1.00 91.31 112 THR A N 1
ATOM 879 C CA . THR A 1 112 ? 18.464 -3.703 -4.434 1.00 91.31 112 THR A CA 1
ATOM 880 C C . THR A 1 112 ? 18.287 -4.328 -5.815 1.00 91.31 112 THR A C 1
ATOM 882 O O . THR A 1 112 ? 18.802 -3.782 -6.786 1.00 91.31 112 THR A O 1
ATOM 885 N N . GLU A 1 113 ? 17.521 -5.419 -5.919 1.00 91.81 113 GLU A N 1
ATOM 886 C CA . GLU A 1 113 ? 17.219 -6.108 -7.181 1.00 91.81 113 GLU A CA 1
ATOM 887 C C . GLU A 1 113 ? 16.498 -5.184 -8.171 1.00 91.81 113 GLU A C 1
ATOM 889 O O . GLU A 1 113 ? 16.835 -5.151 -9.353 1.00 91.81 113 GLU A O 1
ATOM 894 N N . TYR A 1 114 ? 15.555 -4.380 -7.675 1.00 89.81 114 TYR A N 1
ATOM 895 C CA . TYR A 1 114 ? 14.737 -3.486 -8.499 1.00 89.81 114 TYR A CA 1
ATOM 896 C C . TYR A 1 114 ? 15.167 -2.015 -8.420 1.00 89.81 114 TYR A C 1
ATOM 898 O O . TYR A 1 114 ? 14.443 -1.146 -8.903 1.00 89.81 114 TYR A O 1
ATOM 906 N N . ASN A 1 115 ? 16.321 -1.720 -7.804 1.00 90.12 115 ASN A N 1
ATOM 907 C CA . ASN A 1 115 ? 16.790 -0.356 -7.520 1.00 90.12 115 ASN A CA 1
ATOM 908 C C . ASN A 1 115 ? 15.699 0.526 -6.873 1.00 90.12 115 ASN A C 1
ATOM 910 O O . ASN A 1 115 ? 15.490 1.683 -7.242 1.00 90.12 115 ASN A O 1
ATOM 914 N N . TYR A 1 116 ? 14.964 -0.055 -5.927 1.00 92.44 116 TYR A N 1
ATOM 915 C CA . TYR A 1 116 ? 13.867 0.593 -5.226 1.00 92.44 116 TYR A CA 1
ATOM 916 C C . TYR A 1 116 ? 14.323 0.996 -3.815 1.00 92.44 116 TYR A C 1
ATOM 918 O O . TYR A 1 116 ? 14.666 0.120 -3.018 1.00 92.44 116 TYR A O 1
ATOM 926 N N . PRO A 1 117 ? 14.325 2.293 -3.461 1.00 93.50 117 PRO A N 1
ATOM 927 C CA . PRO A 1 117 ? 14.854 2.763 -2.178 1.00 93.50 117 PRO A CA 1
ATOM 928 C C . PRO A 1 117 ? 13.928 2.502 -0.980 1.00 93.50 117 PRO A C 1
ATOM 930 O O . PRO A 1 117 ? 14.296 2.828 0.147 1.00 93.50 117 PRO A O 1
ATOM 933 N N . GLY A 1 118 ? 12.742 1.929 -1.198 1.00 94.00 118 GLY A N 1
ATOM 934 C CA . GLY A 1 118 ? 11.682 1.904 -0.195 1.00 94.00 118 GLY A CA 1
ATOM 935 C C . GLY A 1 118 ? 10.830 3.170 -0.249 1.00 94.00 118 GLY A C 1
ATOM 936 O O . GLY A 1 118 ? 11.032 4.054 -1.085 1.00 94.00 118 GLY A O 1
ATOM 937 N N . GLY A 1 119 ? 9.860 3.250 0.651 1.00 93.94 119 GLY A N 1
ATOM 938 C CA . GLY A 1 119 ? 8.958 4.391 0.749 1.00 93.94 119 GLY A CA 1
ATOM 939 C C . GLY A 1 119 ? 7.845 4.136 1.749 1.00 93.94 119 GLY A C 1
ATOM 940 O O . GLY A 1 119 ? 7.677 3.010 2.216 1.00 93.94 119 GLY A O 1
ATOM 941 N N . THR A 1 120 ? 7.076 5.174 2.060 1.00 95.56 120 THR A N 1
ATOM 942 C CA . THR A 1 120 ? 5.888 5.050 2.909 1.00 95.56 120 THR A CA 1
ATOM 943 C C . THR A 1 120 ? 4.715 5.727 2.236 1.00 95.56 120 THR A C 1
ATOM 945 O O . THR A 1 120 ? 4.764 6.923 1.969 1.00 95.56 120 THR A O 1
ATOM 948 N N . ASP A 1 121 ? 3.643 4.981 2.011 1.00 95.25 121 ASP A N 1
ATOM 949 C CA . ASP A 1 121 ? 2.401 5.537 1.497 1.00 95.25 121 ASP A CA 1
ATOM 950 C C . ASP A 1 121 ? 1.358 5.670 2.597 1.00 95.25 121 ASP A C 1
ATOM 952 O O . ASP A 1 121 ? 1.300 4.870 3.535 1.00 95.25 121 ASP A O 1
ATOM 956 N N . TYR A 1 122 ? 0.493 6.661 2.422 1.00 94.25 122 TYR A N 1
ATOM 957 C CA . TYR A 1 122 ? -0.556 7.018 3.363 1.00 94.25 122 TYR A CA 1
ATOM 958 C C . TYR A 1 122 ? -1.903 6.856 2.680 1.00 94.25 122 TYR A C 1
ATOM 960 O O . TYR A 1 122 ? -2.134 7.460 1.632 1.00 94.25 122 TYR A O 1
ATOM 968 N N . TYR A 1 123 ? -2.774 6.040 3.260 1.00 93.44 123 TYR A N 1
ATOM 969 C CA . TYR A 1 123 ? -4.069 5.700 2.697 1.00 93.44 123 TYR A CA 1
ATOM 970 C C . TYR A 1 123 ? -5.180 6.248 3.582 1.00 93.44 123 TYR A C 1
ATOM 972 O O . TYR A 1 123 ? -5.245 5.922 4.766 1.00 93.44 123 TYR A O 1
ATOM 980 N N . THR A 1 124 ? -6.081 7.023 2.985 1.00 92.06 124 THR A N 1
ATOM 981 C CA . THR A 1 124 ? -7.268 7.577 3.644 1.00 92.06 124 THR A CA 1
ATOM 982 C C . THR A 1 124 ? -8.511 7.184 2.861 1.00 92.06 124 THR A C 1
ATOM 984 O O . THR A 1 124 ? -8.543 7.311 1.640 1.00 92.06 124 THR A O 1
ATOM 987 N N . PHE A 1 125 ? -9.551 6.702 3.531 1.00 90.94 125 PHE A N 1
ATOM 988 C CA . PHE A 1 125 ? -10.813 6.390 2.867 1.00 90.94 125 PHE A CA 1
ATOM 989 C C . PHE A 1 125 ? -11.426 7.679 2.307 1.00 90.94 125 PHE A C 1
ATOM 991 O O . PHE A 1 125 ? -11.576 8.643 3.050 1.00 90.94 125 PHE A O 1
ATOM 998 N N . THR A 1 126 ? -11.810 7.721 1.027 1.00 76.69 126 THR A N 1
ATOM 999 C CA . THR A 1 126 ? -12.197 8.970 0.327 1.00 76.69 126 THR A CA 1
ATOM 1000 C C . THR A 1 126 ? -13.473 9.633 0.894 1.00 76.69 126 THR A C 1
ATOM 1002 O O . THR A 1 126 ? -13.803 10.762 0.546 1.00 76.69 126 THR A O 1
ATOM 1005 N N . GLN A 1 127 ? -14.202 8.974 1.804 1.00 61.22 127 GLN A N 1
ATOM 1006 C CA . GLN A 1 127 ? -15.306 9.593 2.561 1.00 61.22 127 GLN A CA 1
ATOM 1007 C C . GLN A 1 127 ? -14.889 10.181 3.922 1.00 61.22 127 GLN A C 1
ATOM 1009 O O . GLN A 1 127 ? -15.722 10.769 4.611 1.00 61.22 127 GLN A O 1
ATOM 1014 N N . ALA A 1 128 ? -13.627 10.037 4.326 1.00 52.06 128 ALA A N 1
ATOM 1015 C CA . ALA A 1 128 ? -13.077 10.639 5.532 1.00 52.06 128 ALA A CA 1
ATOM 1016 C C . ALA A 1 128 ? -12.378 11.968 5.181 1.00 52.06 128 ALA A C 1
ATOM 1018 O O . ALA A 1 128 ? -11.618 12.025 4.213 1.00 52.06 128 ALA A O 1
ATOM 1019 N N . PRO A 1 129 ? -12.610 13.057 5.935 1.00 44.28 129 PRO A N 1
ATOM 1020 C CA . PRO A 1 129 ? -11.876 14.295 5.718 1.00 44.28 129 PRO A CA 1
ATOM 1021 C C . PRO A 1 129 ? -10.383 14.063 5.987 1.00 44.28 129 PRO A C 1
ATOM 1023 O O . PRO A 1 129 ? -10.024 13.486 7.012 1.00 44.28 129 PRO A O 1
ATOM 1026 N N . CYS A 1 130 ? -9.510 14.546 5.097 1.00 45.84 130 CYS A N 1
ATOM 1027 C CA . CYS A 1 130 ? -8.079 14.672 5.377 1.00 45.84 130 CYS A CA 1
ATOM 1028 C C . CYS A 1 130 ? -7.882 15.613 6.572 1.00 45.84 130 CYS A C 1
ATOM 1030 O O . CYS A 1 130 ? -7.754 16.825 6.406 1.00 45.84 130 CYS A O 1
ATOM 1032 N N . THR A 1 131 ? -7.862 15.077 7.786 1.00 46.69 131 THR A N 1
ATOM 1033 C CA . THR A 1 131 ? -7.291 15.772 8.935 1.00 46.69 131 THR A CA 1
ATOM 1034 C C . THR A 1 131 ? -5.819 15.382 9.010 1.00 46.69 131 THR A C 1
ATOM 1036 O O . THR A 1 131 ? -5.536 14.232 9.347 1.00 46.69 131 THR A O 1
ATOM 1039 N N . PRO A 1 132 ? -4.871 16.276 8.671 1.00 42.53 132 PRO A N 1
ATOM 1040 C CA . PRO A 1 132 ? -3.468 16.025 8.964 1.00 42.53 132 PRO A CA 1
ATOM 1041 C C . PRO A 1 132 ? -3.328 15.813 10.473 1.00 42.53 132 PRO A C 1
ATOM 1043 O O . PRO A 1 132 ? -3.770 16.645 11.267 1.00 42.53 132 PRO A O 1
ATOM 1046 N N . ASP A 1 133 ? -2.755 14.678 10.857 1.00 41.34 133 ASP A N 1
ATOM 1047 C CA . ASP A 1 133 ? -2.491 14.351 12.251 1.00 41.34 133 ASP A CA 1
ATOM 1048 C C . ASP A 1 133 ? -1.396 15.291 12.777 1.00 41.34 133 ASP A C 1
ATOM 1050 O O . ASP A 1 133 ? -0.202 15.110 12.531 1.00 41.34 133 ASP A O 1
ATOM 1054 N N . LEU A 1 134 ? -1.807 16.364 13.451 1.00 39.72 134 LEU A N 1
ATOM 1055 C CA . LEU A 1 134 ? -0.914 17.252 14.186 1.00 39.72 134 LEU A CA 1
ATOM 1056 C C . LEU A 1 134 ? -0.591 16.646 15.564 1.00 39.72 134 LEU A C 1
ATOM 1058 O O . LEU A 1 134 ? -0.881 17.290 16.568 1.00 39.72 134 LEU A O 1
ATOM 1062 N N . ASN A 1 135 ? -0.028 15.430 15.641 1.00 37.03 135 ASN A N 1
ATOM 1063 C CA . ASN A 1 135 ? 0.908 15.042 16.717 1.00 37.03 135 ASN A CA 1
ATOM 1064 C C . ASN A 1 135 ? 1.429 13.591 16.627 1.00 37.03 135 ASN A C 1
ATOM 1066 O O . ASN A 1 135 ? 0.806 12.672 17.162 1.00 37.03 135 ASN A O 1
ATOM 1070 N N . PRO A 1 136 ? 2.654 13.361 16.127 1.00 42.12 136 PRO A N 1
ATOM 1071 C CA . PRO A 1 136 ? 3.423 12.192 16.512 1.00 42.12 136 PRO A CA 1
ATOM 1072 C C . PRO A 1 136 ? 4.223 12.528 17.785 1.00 42.12 136 PRO A C 1
ATOM 1074 O O . PRO A 1 136 ? 5.174 13.300 17.731 1.00 42.12 136 PRO A O 1
ATOM 1077 N N . HIS A 1 137 ? 3.853 11.900 18.907 1.00 41.16 137 HIS A N 1
ATOM 1078 C CA . HIS A 1 137 ? 4.494 11.928 20.237 1.00 41.16 137 HIS A CA 1
ATOM 1079 C C . HIS A 1 137 ? 4.143 13.087 21.199 1.00 41.16 137 HIS A C 1
ATOM 1081 O O . HIS A 1 137 ? 4.624 14.203 21.067 1.00 41.16 137 HIS A O 1
ATOM 1087 N N . GLN A 1 138 ? 3.445 12.765 22.297 1.00 36.75 138 GLN A N 1
ATOM 1088 C CA . GLN A 1 138 ? 4.018 12.664 23.657 1.00 36.75 138 GLN A CA 1
ATOM 1089 C C . GLN A 1 138 ? 2.936 12.860 24.733 1.00 36.75 138 GLN A C 1
ATOM 1091 O O . GLN A 1 138 ? 2.565 13.974 25.099 1.00 36.75 138 GLN A O 1
ATOM 1096 N N . THR A 1 139 ? 2.525 11.757 25.353 1.00 41.81 139 THR A N 1
ATOM 1097 C CA . THR A 1 139 ? 2.150 11.740 26.768 1.00 41.81 139 THR A CA 1
ATOM 1098 C C . THR A 1 139 ? 3.379 12.161 27.583 1.00 41.81 139 THR A C 1
ATOM 1100 O O . THR A 1 139 ? 4.269 11.356 27.841 1.00 41.81 139 THR A O 1
ATOM 1103 N N . VAL A 1 140 ? 3.451 13.426 27.998 1.00 33.34 140 VAL A N 1
ATOM 1104 C CA . VAL A 1 140 ?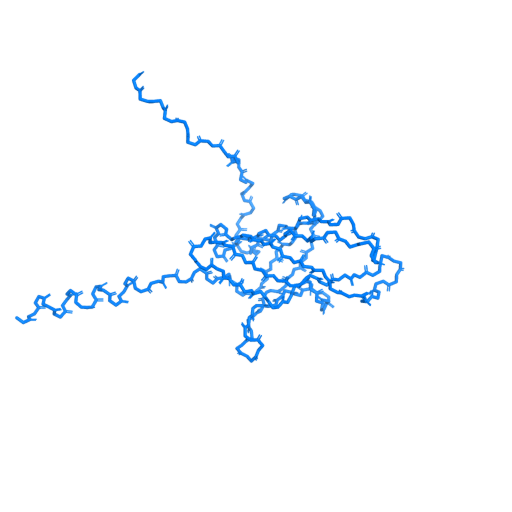 4.227 13.818 29.181 1.00 33.34 140 VAL A CA 1
ATOM 1105 C C . VAL A 1 140 ? 3.224 14.256 30.230 1.00 33.34 140 VAL A C 1
ATOM 1107 O O . VAL A 1 140 ? 2.594 15.306 30.123 1.00 33.34 140 VAL A O 1
ATOM 1110 N N . HIS A 1 141 ? 3.078 13.413 31.250 1.00 38.12 141 HIS A N 1
ATOM 1111 C CA . HIS A 1 141 ? 2.503 13.803 32.525 1.00 38.12 141 HIS A CA 1
ATOM 1112 C C . HIS A 1 141 ? 3.135 15.122 32.985 1.00 38.12 141 HIS A C 1
ATOM 1114 O O . HIS A 1 141 ? 4.331 15.179 33.263 1.00 38.12 141 HIS A O 1
ATOM 1120 N N . LYS A 1 142 ? 2.319 16.161 33.137 1.00 29.00 142 LYS A N 1
ATOM 1121 C CA . LYS A 1 142 ? 2.568 17.190 34.143 1.00 29.00 142 LYS A CA 1
ATOM 1122 C C . LYS A 1 142 ? 1.450 17.095 35.167 1.00 29.00 142 LYS A C 1
ATOM 1124 O O . LYS A 1 142 ? 0.376 17.659 34.993 1.00 29.00 142 LYS A O 1
ATOM 1129 N N . GLY A 1 143 ? 1.698 16.275 36.183 1.00 35.31 143 GLY A N 1
ATOM 1130 C CA . GLY A 1 143 ? 1.072 16.462 37.480 1.00 35.31 143 GLY A CA 1
ATOM 1131 C C . GLY A 1 143 ? 1.816 17.579 38.207 1.00 35.31 143 GLY A C 1
ATOM 1132 O O . GLY A 1 143 ? 3.044 17.559 38.197 1.00 35.31 143 GLY A O 1
ATOM 1133 N N . LEU A 1 144 ? 1.024 18.479 38.800 1.00 33.41 144 LEU A N 1
ATOM 1134 C CA . LEU A 1 144 ? 1.360 19.545 39.757 1.00 33.41 144 LEU A CA 1
ATOM 1135 C C . LEU A 1 144 ? 2.388 20.596 39.305 1.00 33.41 144 LEU A C 1
ATOM 1137 O O . LEU A 1 144 ? 3.596 20.295 39.213 1.00 33.41 144 LEU A O 1
#

Nearest PDB structures (foldseek):
  2a13-assembly1_A  TM=4.568E-01  e=1.043E+00  Arabidopsis thaliana
  6dlg-assembly1_A  TM=2.342E-01  e=9.536E-02  Mus musculus
  3wjd-assembly1_A-2  TM=4.228E-01  e=1.849E+00  Arabidopsis thaliana
  7bbm-assembly1_A-2  TM=4.224E-01  e=2.277E+00  Arabidopsis thaliana

Mean predi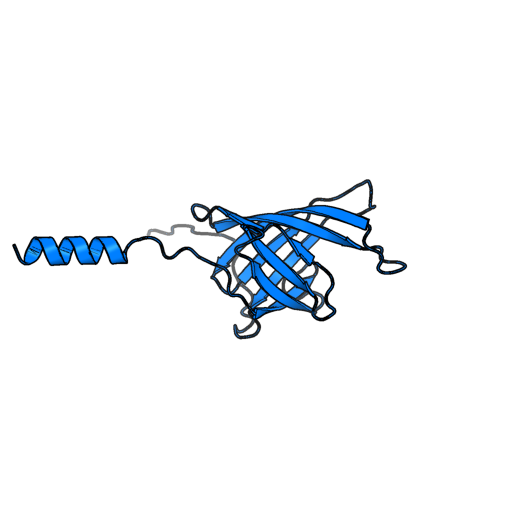cted aligned error: 11.11 Å

Secondary structure (DSSP, 8-state):
-HHHHHHHHHHHHTS----PPPPEEEEEEESSTTSEEEEEEEEEETTTTEEEEEETTS-EEEEEEEEETTTTEEEEEEEEE-TTT--EEEEEEEEEEEEETTEEEEEEPPBTTTTB--EEEEEEETTS-------S--------

Foldseek 3Di:
DVVVVVVVVVVVVPPDPQQAADFAKKWKAWQDLPHDTFIWTWDADVVQPGIWIATPVGHTAWPPWDDPSVAQKTKIWGWDADPVPRHTDDTFIWIKGDPHSFWIKIWTPADPVRNRRIGMMIMGHPPDDPDPPPDDDDDDDDDD

pLDDT: mean 78.38, std 19.95, range [29.0, 97.75]